Protein AF-A0A2J8B5G6-F1 (afdb_monomer_lite)

Radius of gyration: 20.54 Å; chains: 1; bounding box: 44×26×64 Å

Secondary structure (DSSP, 8-state):
-TTHHHHHHHHHH-GGGHHHHHHHHHHHHHHHHHHHHT-HHHHHHHHHHHHHHHHHHHHS-HHHHHHHHHHHHHHHHHHHHHHHHHHHHHHHHHHHHHHHHHHHHT-

pLDDT: mean 84.05, std 5.79, range [59.91, 91.62]

Organism: NCBI:txid884684

Sequence (107 aa):
MIYLLIVMWAFSAVPEKMIMVYAMVFGAHLFPYSWLYQSKGYTVAAISIPMISLILGCALNGTTVAVAACIIEIVFACVLHMELKKMGDNYNKSRFVELSKDKVSMK

Foldseek 3Di:
DVCVVVLVVCCVVPVFLSLLSVQLVVLCVLCVVCVVVVDPLSVCSSVVRNVVSVVDSVVHTSVVSVVVSVVSVVVSVVVVVVVVVVVVVVVVVVVVVVVVVVVVVVD

Structure (mmCIF, N/CA/C/O backbone):
data_AF-A0A2J8B5G6-F1
#
_entry.id   AF-A0A2J8B5G6-F1
#
loop_
_atom_site.group_PDB
_atom_site.id
_atom_site.type_symbol
_atom_site.label_atom_id
_atom_site.label_alt_id
_atom_site.label_comp_id
_atom_site.label_asym_id
_atom_site.label_entity_id
_atom_site.label_seq_id
_atom_site.pdbx_PDB_ins_code
_atom_site.Cartn_x
_atom_site.Cartn_y
_atom_site.Cartn_z
_atom_site.occupancy
_atom_site.B_iso_or_equiv
_atom_site.auth_seq_id
_atom_site.auth_comp_id
_atom_site.auth_asym_id
_atom_site.auth_atom_id
_atom_site.pdbx_PDB_model_num
ATOM 1 N N . MET A 1 1 ? -0.951 13.265 -5.810 1.00 59.91 1 MET A N 1
ATOM 2 C CA . MET A 1 1 ? -1.380 13.318 -7.231 1.00 59.91 1 MET A CA 1
ATOM 3 C C . MET A 1 1 ? -0.274 13.738 -8.205 1.00 59.91 1 MET A C 1
ATOM 5 O O . MET A 1 1 ? -0.234 13.181 -9.290 1.00 59.91 1 MET A O 1
ATOM 9 N N . ILE A 1 2 ? 0.674 14.615 -7.838 1.00 70.12 2 ILE A N 1
ATOM 10 C CA . ILE A 1 2 ? 1.830 14.968 -8.699 1.00 70.12 2 ILE A CA 1
ATOM 11 C C . ILE A 1 2 ? 2.741 13.771 -9.049 1.00 70.1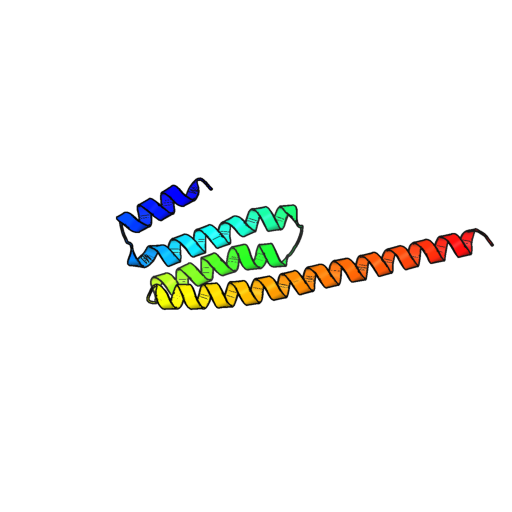2 2 ILE A C 1
ATOM 13 O O . ILE A 1 2 ? 3.353 13.735 -10.109 1.00 70.12 2 ILE A O 1
ATOM 17 N N . TYR A 1 3 ? 2.777 12.737 -8.208 1.00 72.94 3 TYR A N 1
ATOM 18 C CA . TYR A 1 3 ? 3.640 11.566 -8.398 1.00 72.94 3 TYR A CA 1
ATOM 19 C C . TYR A 1 3 ? 3.186 10.614 -9.518 1.00 72.94 3 TYR A C 1
ATOM 21 O O . TYR A 1 3 ? 3.974 9.777 -9.947 1.00 72.94 3 TYR A O 1
ATOM 29 N N . LEU A 1 4 ? 1.957 10.746 -10.038 1.00 72.56 4 LEU A N 1
ATOM 30 C CA . LEU A 1 4 ? 1.508 9.956 -11.195 1.00 72.56 4 LEU A CA 1
ATOM 31 C C . LEU A 1 4 ? 2.344 10.248 -12.448 1.00 72.56 4 LEU A C 1
ATOM 33 O O . LEU A 1 4 ? 2.547 9.356 -13.263 1.00 72.56 4 LEU A O 1
ATOM 37 N N . LEU A 1 5 ? 2.892 11.462 -12.566 1.00 79.38 5 LEU A N 1
ATOM 38 C CA . LEU A 1 5 ? 3.824 11.834 -13.634 1.00 79.38 5 LEU A CA 1
ATOM 39 C C . LEU A 1 5 ? 5.115 11.002 -13.570 1.00 79.38 5 LEU A C 1
ATOM 41 O O . LEU A 1 5 ? 5.620 10.562 -14.598 1.00 79.38 5 LEU A O 1
ATOM 45 N N . ILE A 1 6 ? 5.608 10.726 -12.357 1.00 76.50 6 ILE A N 1
ATOM 46 C CA . ILE A 1 6 ? 6.795 9.890 -12.123 1.00 76.50 6 ILE A CA 1
ATOM 47 C C . ILE A 1 6 ? 6.497 8.432 -12.488 1.00 76.50 6 ILE A C 1
ATOM 49 O O . ILE A 1 6 ? 7.334 7.765 -13.089 1.00 76.50 6 ILE A O 1
ATOM 53 N N . VAL A 1 7 ? 5.289 7.947 -12.186 1.00 78.62 7 VAL A N 1
ATOM 54 C CA . VAL A 1 7 ? 4.850 6.599 -12.581 1.00 78.62 7 VAL A CA 1
ATOM 55 C C . VAL A 1 7 ? 4.729 6.486 -14.104 1.00 78.62 7 VAL A C 1
ATOM 57 O O . VAL A 1 7 ? 5.183 5.500 -14.678 1.00 78.62 7 VAL A O 1
ATOM 60 N N . MET A 1 8 ? 4.177 7.502 -14.773 1.00 82.06 8 MET A N 1
ATOM 61 C CA . MET A 1 8 ? 4.055 7.529 -16.236 1.00 82.06 8 MET A CA 1
ATOM 62 C C . MET A 1 8 ? 5.424 7.564 -16.925 1.00 82.06 8 MET A C 1
ATOM 64 O O . MET A 1 8 ? 5.635 6.913 -17.946 1.00 82.06 8 MET A O 1
ATOM 68 N N . TRP A 1 9 ? 6.382 8.289 -16.343 1.00 84.38 9 TRP A N 1
ATOM 69 C CA . TRP A 1 9 ? 7.769 8.267 -16.798 1.00 84.38 9 TRP A CA 1
ATOM 70 C C . TRP A 1 9 ? 8.412 6.889 -16.592 1.00 84.38 9 TRP A C 1
ATOM 72 O O . TRP A 1 9 ? 9.016 6.356 -17.521 1.00 84.38 9 TRP A O 1
ATOM 82 N N . ALA A 1 10 ? 8.223 6.272 -15.420 1.00 79.44 10 ALA A N 1
ATOM 83 C CA . ALA A 1 10 ? 8.712 4.921 -15.146 1.00 79.44 10 ALA A CA 1
ATOM 84 C C . ALA A 1 10 ? 8.106 3.881 -16.104 1.00 79.44 10 ALA A C 1
ATOM 86 O O . ALA A 1 10 ? 8.801 2.954 -16.502 1.00 79.44 10 ALA A O 1
ATOM 87 N N . PHE A 1 11 ? 6.852 4.057 -16.532 1.00 78.50 11 PHE A N 1
ATOM 88 C CA . PHE A 1 11 ? 6.224 3.225 -17.561 1.00 78.50 11 PHE A CA 1
ATOM 89 C C . PHE A 1 11 ? 6.917 3.346 -18.926 1.00 78.50 11 PHE A C 1
ATOM 91 O O . PHE A 1 11 ? 7.100 2.341 -19.606 1.00 78.50 11 PHE A O 1
ATOM 98 N N . SER A 1 12 ? 7.331 4.557 -19.308 1.00 81.19 12 SER A N 1
ATOM 99 C CA . SER A 1 12 ? 8.053 4.803 -20.562 1.00 81.19 12 SER A CA 1
ATOM 100 C C . SER A 1 12 ? 9.489 4.261 -20.530 1.00 81.19 12 SER A C 1
ATOM 102 O O . SER A 1 12 ? 9.974 3.727 -21.523 1.00 81.19 12 SER A O 1
ATOM 104 N N . ALA A 1 13 ? 10.169 4.364 -19.382 1.00 84.75 13 ALA A N 1
ATOM 105 C CA . ALA A 1 13 ? 11.552 3.912 -19.232 1.00 84.75 13 ALA A CA 1
ATOM 106 C C . ALA A 1 13 ? 11.674 2.398 -18.972 1.00 84.75 13 ALA A C 1
ATOM 108 O O . ALA A 1 13 ? 12.506 1.736 -19.588 1.00 84.75 13 ALA A O 1
ATOM 109 N N . VAL A 1 14 ? 10.878 1.853 -18.043 1.00 83.44 14 VAL A N 1
ATOM 110 C CA . VAL A 1 14 ? 10.925 0.444 -17.610 1.00 83.44 14 VAL A CA 1
ATOM 111 C C . VAL A 1 14 ? 9.507 -0.054 -17.265 1.00 83.44 14 VAL A C 1
ATOM 113 O O . VAL A 1 14 ? 9.129 -0.122 -16.087 1.00 83.44 14 VAL A O 1
ATOM 116 N N . PRO A 1 15 ? 8.699 -0.448 -18.268 1.00 77.69 15 PRO A N 1
ATOM 117 C CA . PRO A 1 15 ? 7.303 -0.847 -18.056 1.00 77.69 15 PRO A CA 1
ATOM 118 C C . PRO A 1 15 ? 7.159 -2.059 -17.121 1.00 77.69 15 PRO A C 1
ATOM 120 O O . PRO A 1 15 ? 6.192 -2.156 -16.368 1.00 77.69 15 PRO A O 1
ATOM 123 N N . GLU A 1 16 ? 8.154 -2.944 -17.091 1.00 77.81 16 GLU A N 1
ATOM 124 C CA . GLU A 1 16 ? 8.172 -4.158 -16.263 1.00 77.81 16 GLU A CA 1
ATOM 125 C C . GLU A 1 16 ? 8.197 -3.876 -14.753 1.00 77.81 16 GLU A C 1
ATOM 127 O O . GLU A 1 16 ? 7.721 -4.687 -13.956 1.00 77.81 16 GLU A O 1
ATOM 132 N N . LYS A 1 17 ? 8.740 -2.722 -14.344 1.00 79.62 17 LYS A N 1
ATOM 133 C CA . LYS A 1 17 ? 8.859 -2.316 -12.933 1.00 79.62 17 LYS A CA 1
ATOM 134 C C . LYS A 1 17 ? 7.835 -1.253 -12.534 1.00 79.62 17 LYS A C 1
ATOM 136 O O . LYS A 1 17 ? 7.817 -0.821 -11.382 1.00 79.62 17 LYS A O 1
ATOM 141 N N . MET A 1 18 ? 6.937 -0.874 -13.444 1.00 85.81 18 MET A N 1
ATOM 142 C CA . MET A 1 18 ? 5.906 0.136 -13.194 1.00 85.81 18 MET A CA 1
ATOM 143 C C . MET A 1 18 ? 5.008 -0.233 -12.005 1.00 85.81 18 MET A C 1
ATOM 145 O O . MET A 1 18 ? 4.788 0.601 -11.131 1.00 85.81 18 MET A O 1
ATOM 149 N N . ILE A 1 19 ? 4.564 -1.492 -11.919 1.00 85.75 19 ILE A N 1
ATOM 150 C CA . ILE A 1 19 ? 3.675 -1.976 -10.846 1.00 85.75 19 ILE A CA 1
ATOM 151 C C . ILE A 1 19 ? 4.337 -1.829 -9.468 1.00 85.75 19 ILE A C 1
ATOM 153 O O . ILE A 1 19 ? 3.691 -1.413 -8.509 1.00 85.75 19 ILE A O 1
ATOM 157 N N . MET A 1 20 ? 5.642 -2.101 -9.379 1.00 88.19 20 MET A N 1
ATOM 158 C CA . MET A 1 20 ? 6.422 -1.917 -8.153 1.00 88.19 20 MET A CA 1
ATOM 159 C C . MET A 1 20 ? 6.450 -0.443 -7.736 1.00 88.19 20 MET A C 1
ATOM 161 O O . MET A 1 20 ? 6.099 -0.120 -6.599 1.00 88.19 20 MET A O 1
ATOM 165 N N . VAL A 1 21 ? 6.829 0.452 -8.657 1.00 87.19 21 VAL A N 1
ATOM 166 C CA . VAL A 1 21 ? 6.902 1.898 -8.389 1.00 87.19 21 VAL A CA 1
ATOM 167 C C . VAL A 1 21 ? 5.528 2.433 -7.989 1.00 87.19 21 VAL A C 1
ATOM 169 O O . VAL A 1 21 ? 5.420 3.181 -7.019 1.00 87.19 21 VAL A O 1
ATOM 172 N N . TYR A 1 22 ? 4.468 2.001 -8.672 1.00 87.56 22 TYR A N 1
ATOM 173 C CA . TYR A 1 22 ? 3.100 2.389 -8.348 1.00 87.56 22 TYR A CA 1
ATOM 174 C C . TYR A 1 22 ? 2.692 1.948 -6.938 1.00 87.56 22 TYR A C 1
ATOM 176 O O . TYR A 1 22 ? 2.212 2.774 -6.161 1.00 87.56 22 TYR A O 1
ATOM 184 N N . ALA A 1 23 ? 2.955 0.693 -6.562 1.00 87.75 23 ALA A N 1
ATOM 185 C CA . ALA A 1 23 ? 2.654 0.186 -5.224 1.00 87.75 23 ALA A CA 1
ATOM 186 C C . ALA A 1 23 ? 3.461 0.900 -4.121 1.00 87.75 23 ALA A C 1
ATOM 188 O O . ALA A 1 23 ? 2.932 1.167 -3.041 1.00 87.75 23 ALA A O 1
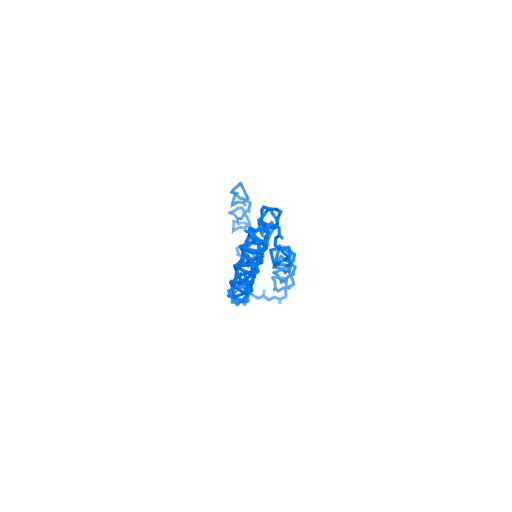ATOM 189 N N . MET A 1 24 ? 4.715 1.283 -4.387 1.00 89.06 24 MET A N 1
ATOM 190 C CA . MET A 1 24 ? 5.513 2.079 -3.442 1.00 89.06 24 MET A CA 1
ATOM 191 C C . MET A 1 24 ? 4.941 3.484 -3.255 1.00 89.06 24 MET A C 1
ATOM 193 O O . MET A 1 24 ? 4.804 3.952 -2.122 1.00 89.06 24 MET A O 1
ATOM 197 N N . VAL A 1 25 ? 4.573 4.148 -4.355 1.00 89.44 25 VAL A N 1
ATOM 198 C CA . VAL A 1 25 ? 3.938 5.468 -4.312 1.00 89.44 25 VAL A CA 1
ATOM 199 C C . VAL A 1 25 ? 2.612 5.377 -3.558 1.00 89.44 25 VAL A C 1
ATOM 201 O O . VAL A 1 25 ? 2.381 6.190 -2.666 1.00 89.44 25 VAL A O 1
ATOM 204 N N . PHE A 1 26 ? 1.778 4.376 -3.845 1.00 87.75 26 PHE A N 1
ATOM 205 C CA . PHE A 1 26 ? 0.516 4.150 -3.141 1.00 87.75 26 PHE A CA 1
ATOM 206 C C . PHE A 1 26 ? 0.717 3.974 -1.630 1.00 87.75 26 PHE A C 1
ATOM 208 O O . PHE A 1 26 ? 0.110 4.703 -0.844 1.00 87.75 26 PHE A O 1
ATOM 215 N N . GLY A 1 27 ? 1.634 3.094 -1.216 1.00 87.94 27 GLY A N 1
ATOM 216 C CA . GLY A 1 27 ? 1.951 2.891 0.198 1.00 87.94 27 GLY A CA 1
ATOM 217 C C . GLY A 1 27 ? 2.424 4.173 0.892 1.00 87.94 27 GLY A C 1
ATOM 218 O O . GLY A 1 27 ? 1.930 4.513 1.964 1.00 87.94 27 GLY A O 1
ATOM 219 N N . ALA A 1 28 ? 3.291 4.960 0.250 1.00 88.06 28 ALA A N 1
ATOM 220 C CA . ALA A 1 28 ? 3.763 6.228 0.809 1.00 88.06 28 ALA A CA 1
ATOM 221 C C . ALA A 1 28 ? 2.634 7.261 1.020 1.00 88.06 28 ALA A C 1
ATOM 223 O O . ALA A 1 28 ? 2.689 8.052 1.962 1.00 88.06 28 ALA A O 1
ATOM 224 N N . HIS A 1 29 ? 1.579 7.241 0.196 1.00 86.12 29 HIS A N 1
ATOM 225 C CA . HIS A 1 29 ? 0.420 8.128 0.371 1.00 86.12 29 HIS A CA 1
ATOM 226 C C . HIS A 1 29 ? -0.439 7.763 1.587 1.00 86.12 29 HIS A C 1
ATOM 228 O O . HIS A 1 29 ? -1.158 8.623 2.094 1.00 86.12 29 HIS A O 1
ATOM 234 N N . LEU A 1 30 ? -0.348 6.531 2.093 1.00 85.19 30 LEU A N 1
ATOM 235 C CA . LEU A 1 30 ? -1.039 6.122 3.320 1.00 85.19 30 LEU A CA 1
ATOM 236 C C . LEU A 1 30 ? -0.445 6.780 4.575 1.00 85.19 30 LEU A C 1
ATOM 238 O O . LEU A 1 30 ? -1.111 6.844 5.608 1.00 85.19 30 LEU A O 1
ATOM 242 N N . PHE A 1 31 ? 0.771 7.329 4.489 1.00 85.50 31 PHE A N 1
ATOM 243 C CA . PHE A 1 31 ? 1.437 7.976 5.618 1.00 85.50 31 PHE A CA 1
ATOM 244 C C . PHE A 1 31 ? 0.753 9.289 6.064 1.00 85.50 31 PHE A C 1
ATOM 246 O O . PHE A 1 31 ? 0.439 9.409 7.247 1.00 85.50 31 PHE A O 1
ATOM 253 N N . PRO A 1 32 ? 0.415 10.245 5.171 1.00 82.88 32 PRO A N 1
ATOM 254 C CA . PRO A 1 32 ? -0.429 11.392 5.521 1.00 82.88 32 PRO A CA 1
ATOM 255 C C . PRO A 1 32 ? -1.759 11.018 6.190 1.00 82.88 32 PRO A C 1
ATOM 257 O O . PRO A 1 32 ? -2.206 11.701 7.112 1.00 82.88 32 PRO A O 1
ATOM 260 N N . TYR A 1 33 ? -2.382 9.915 5.758 1.00 80.06 33 TYR A N 1
ATOM 261 C CA . TYR A 1 33 ? -3.643 9.446 6.336 1.00 80.06 33 TYR A CA 1
ATOM 262 C C . TYR A 1 33 ? -3.479 8.904 7.755 1.00 80.06 33 TYR A C 1
ATOM 264 O O . TYR A 1 33 ? -4.385 9.076 8.567 1.00 80.06 33 TYR A O 1
ATOM 272 N N . SER A 1 34 ? -2.320 8.333 8.094 1.00 80.69 34 SER A N 1
ATOM 273 C CA . SER A 1 34 ? -2.013 7.965 9.481 1.00 80.69 34 SER A CA 1
ATOM 274 C C . SER A 1 34 ? -2.101 9.167 10.419 1.00 80.69 34 SER A C 1
ATOM 276 O O . SER A 1 34 ? -2.720 9.084 11.481 1.00 80.69 34 SER A O 1
ATOM 278 N N . TRP A 1 35 ? -1.545 10.306 10.005 1.00 79.31 35 TRP A N 1
ATOM 279 C CA . TRP A 1 35 ? -1.574 11.512 10.825 1.00 79.31 35 TRP A CA 1
ATOM 280 C C . TRP A 1 35 ? -2.990 12.081 10.969 1.00 79.31 35 TRP A C 1
ATOM 282 O O . TRP A 1 35 ? -3.388 12.443 12.077 1.00 79.31 35 TRP A O 1
ATOM 292 N N . LEU A 1 36 ? -3.765 12.090 9.878 1.00 82.00 36 LEU A N 1
ATOM 293 C CA . LEU A 1 36 ? -5.139 12.598 9.863 1.00 82.00 36 LEU A CA 1
ATOM 294 C C . LEU A 1 36 ? -6.095 11.753 10.721 1.00 82.00 36 LEU A C 1
ATOM 296 O O . LEU A 1 36 ? -6.905 12.306 11.459 1.00 82.00 36 LEU A O 1
ATOM 300 N N . TYR A 1 37 ? -6.002 10.424 10.631 1.00 74.62 37 TYR A N 1
ATOM 301 C CA . TYR A 1 37 ? -6.901 9.506 11.338 1.00 74.62 37 TYR A CA 1
ATOM 302 C C . TYR A 1 37 ? -6.369 9.035 12.699 1.00 74.62 37 TYR A C 1
ATOM 304 O O . TYR A 1 37 ? -7.070 8.303 13.393 1.00 74.62 37 TYR A O 1
ATOM 312 N N . GLN A 1 38 ? -5.144 9.421 13.086 1.00 74.00 38 GLN A N 1
ATOM 313 C CA . GLN A 1 38 ? -4.462 8.970 14.314 1.00 74.00 38 GLN A CA 1
ATOM 314 C C . GLN A 1 38 ? -4.490 7.437 14.504 1.00 74.00 38 GLN A C 1
ATOM 316 O O . GLN A 1 38 ? -4.429 6.926 15.623 1.00 74.00 38 GLN A O 1
ATOM 321 N N . SER A 1 39 ? -4.583 6.689 13.403 1.00 76.81 39 SER A N 1
ATOM 322 C CA . SER A 1 39 ? -4.692 5.233 13.406 1.00 76.81 39 SER A CA 1
ATOM 323 C C . SER A 1 39 ? -3.318 4.613 13.198 1.00 76.81 39 SER A C 1
ATOM 325 O O . SER A 1 39 ? -2.566 4.971 12.285 1.00 76.81 39 SER A O 1
ATOM 327 N N . LYS A 1 40 ? -2.993 3.628 14.040 1.00 78.44 40 LYS A N 1
ATOM 328 C CA . LYS A 1 40 ? -1.732 2.886 13.910 1.00 78.44 40 LYS A CA 1
ATOM 329 C C . LYS A 1 40 ? -1.740 1.952 12.701 1.00 78.44 40 LYS A C 1
ATOM 331 O O . LYS A 1 40 ? -0.668 1.675 12.161 1.00 78.44 40 LYS A O 1
ATOM 336 N N . GLY A 1 41 ? -2.919 1.507 12.258 1.00 81.69 41 GLY A N 1
ATOM 337 C CA . GLY A 1 41 ? -3.073 0.663 11.074 1.00 81.69 41 GLY A CA 1
ATOM 338 C C . GLY A 1 41 ? -2.513 1.328 9.816 1.00 81.69 41 GLY A C 1
ATOM 339 O O . GLY A 1 41 ? -1.731 0.712 9.090 1.00 81.69 41 GLY A O 1
ATOM 340 N N . TYR A 1 42 ? -2.814 2.614 9.612 1.00 82.25 42 TYR A N 1
ATOM 341 C CA . TYR A 1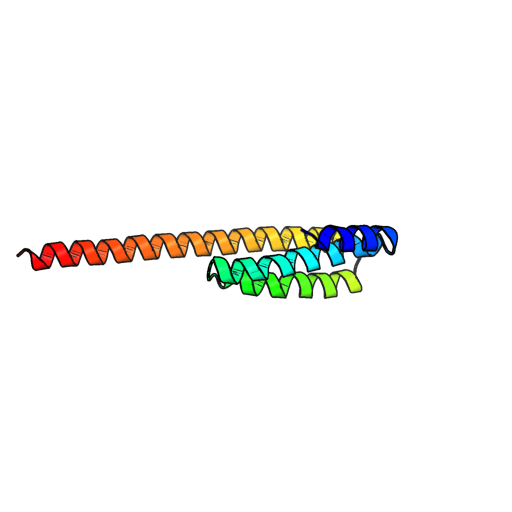 42 ? -2.292 3.377 8.473 1.00 82.25 42 TYR A CA 1
ATOM 342 C C . TYR A 1 42 ? -0.763 3.525 8.503 1.00 82.25 42 TYR A C 1
ATOM 344 O O . TYR A 1 42 ? -0.133 3.401 7.457 1.00 82.25 42 TYR A O 1
ATOM 352 N N . THR A 1 43 ? -0.137 3.727 9.671 1.00 84.50 43 THR A N 1
ATOM 353 C CA . THR A 1 43 ? 1.334 3.854 9.766 1.00 84.50 43 THR A CA 1
ATOM 354 C C . THR A 1 43 ? 2.037 2.565 9.363 1.00 84.50 43 THR A C 1
ATOM 356 O O . THR A 1 43 ? 3.018 2.588 8.620 1.00 84.50 43 THR A O 1
ATOM 359 N N . VAL A 1 44 ? 1.536 1.430 9.859 1.00 86.69 44 VAL A N 1
ATOM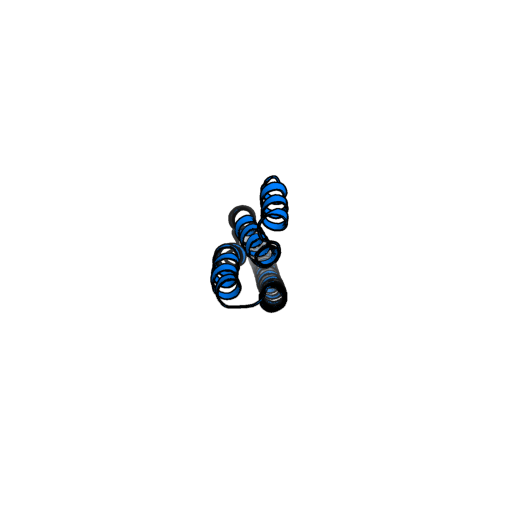 360 C CA . VAL A 1 44 ? 2.128 0.118 9.582 1.00 86.69 44 VAL A CA 1
ATOM 361 C C . VAL A 1 44 ? 1.963 -0.229 8.104 1.00 86.69 44 VAL A C 1
ATOM 363 O O . VAL A 1 44 ? 2.929 -0.653 7.469 1.00 86.69 44 VAL A O 1
ATOM 366 N N . ALA A 1 45 ? 0.784 0.012 7.527 1.00 86.56 45 ALA A N 1
ATOM 367 C CA . ALA A 1 45 ? 0.538 -0.201 6.101 1.00 86.56 45 ALA A CA 1
ATOM 368 C C . ALA A 1 45 ? 1.419 0.697 5.217 1.00 86.56 45 ALA A C 1
ATOM 370 O O . ALA A 1 45 ? 2.009 0.221 4.249 1.00 86.56 45 ALA A O 1
ATOM 371 N N . ALA A 1 46 ? 1.582 1.968 5.593 1.00 88.00 46 ALA A N 1
ATOM 372 C CA . ALA A 1 46 ? 2.363 2.931 4.825 1.00 88.00 46 ALA A CA 1
ATOM 373 C C . ALA A 1 46 ? 3.851 2.572 4.706 1.00 88.00 46 ALA A C 1
ATOM 375 O O . ALA A 1 46 ? 4.478 2.910 3.708 1.00 88.00 46 ALA A O 1
ATOM 376 N N . ILE A 1 47 ? 4.418 1.883 5.701 1.00 88.12 47 ILE A N 1
ATOM 377 C CA . ILE A 1 47 ? 5.819 1.433 5.678 1.00 88.12 47 ILE A CA 1
ATOM 378 C C . ILE A 1 47 ? 5.936 0.025 5.081 1.00 88.12 47 ILE A C 1
ATOM 380 O O . ILE A 1 47 ? 6.856 -0.248 4.310 1.00 88.12 47 ILE A O 1
ATOM 384 N N . SER A 1 48 ? 5.007 -0.874 5.413 1.00 88.25 48 SER A N 1
ATOM 385 C CA . SER A 1 48 ? 5.062 -2.268 4.957 1.00 88.25 48 SER A CA 1
ATOM 386 C C . SER A 1 48 ? 4.805 -2.412 3.458 1.00 88.25 48 SER A C 1
ATOM 388 O O . SER A 1 48 ? 5.544 -3.146 2.805 1.00 88.25 48 SER A O 1
ATOM 390 N N . ILE A 1 49 ? 3.835 -1.689 2.885 1.00 88.94 49 ILE A N 1
ATOM 391 C CA . ILE A 1 49 ? 3.487 -1.801 1.458 1.00 88.94 49 ILE A CA 1
ATOM 392 C C . ILE A 1 49 ? 4.672 -1.425 0.549 1.00 88.94 49 ILE A C 1
ATOM 394 O O . ILE A 1 49 ? 5.021 -2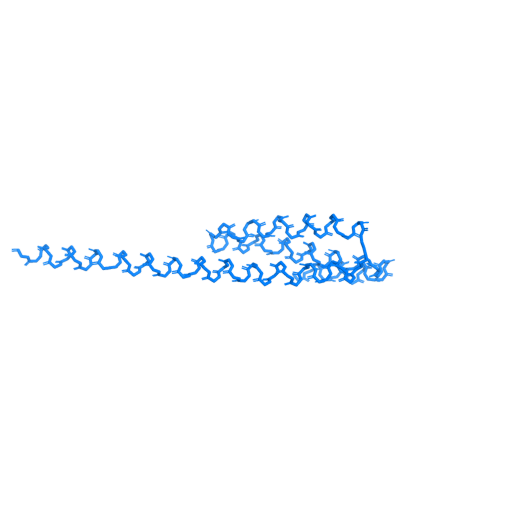.234 -0.314 1.00 88.94 49 ILE A O 1
ATOM 398 N N . PRO A 1 50 ? 5.362 -0.278 0.733 1.00 89.75 50 PRO A N 1
ATOM 399 C CA . PRO A 1 50 ? 6.530 0.052 -0.079 1.00 89.75 50 PRO A CA 1
ATOM 400 C C . PRO A 1 50 ? 7.695 -0.913 0.134 1.00 89.75 50 PRO A C 1
ATOM 402 O O . PRO A 1 50 ? 8.381 -1.245 -0.829 1.00 89.75 50 PRO A O 1
ATOM 405 N N . MET A 1 51 ? 7.914 -1.385 1.367 1.00 90.12 51 MET A N 1
ATOM 406 C CA . MET A 1 51 ? 9.017 -2.301 1.667 1.00 90.12 51 MET A CA 1
ATOM 407 C C . MET A 1 51 ? 8.800 -3.673 1.009 1.00 90.12 51 MET A C 1
ATOM 409 O O . MET A 1 51 ? 9.701 -4.197 0.357 1.00 90.12 51 MET A O 1
ATOM 413 N N . ILE A 1 52 ? 7.586 -4.223 1.111 1.00 89.31 52 ILE A N 1
ATOM 414 C CA . ILE A 1 52 ? 7.202 -5.486 0.468 1.00 89.31 52 ILE A CA 1
ATOM 415 C C . ILE A 1 52 ? 7.217 -5.336 -1.057 1.00 89.31 52 ILE A C 1
ATOM 417 O O . ILE A 1 52 ? 7.748 -6.207 -1.746 1.00 89.31 52 ILE A O 1
ATOM 421 N N . SER A 1 53 ? 6.700 -4.221 -1.586 1.00 87.00 53 SER A N 1
ATOM 422 C CA . SER A 1 53 ? 6.735 -3.930 -3.024 1.00 87.00 53 SER A CA 1
ATOM 423 C C . SER A 1 53 ? 8.166 -3.879 -3.559 1.00 87.00 53 SER A C 1
ATOM 425 O O . SER A 1 53 ? 8.442 -4.461 -4.602 1.00 87.00 53 SER A O 1
ATOM 427 N N . LEU A 1 54 ? 9.100 -3.260 -2.830 1.00 88.25 54 LEU A N 1
ATOM 428 C CA . LEU A 1 54 ? 10.504 -3.191 -3.238 1.00 88.25 54 LEU A CA 1
ATOM 429 C C . LEU A 1 54 ? 11.165 -4.576 -3.267 1.00 88.25 54 LEU A C 1
ATOM 431 O O . LEU A 1 54 ? 11.850 -4.912 -4.231 1.00 88.25 54 LEU A O 1
ATOM 435 N N . ILE A 1 55 ? 10.936 -5.399 -2.239 1.00 88.50 55 ILE A N 1
ATOM 436 C CA . ILE A 1 55 ? 11.501 -6.755 -2.164 1.00 88.50 55 ILE A CA 1
ATOM 437 C C . ILE A 1 55 ? 10.934 -7.633 -3.288 1.00 88.50 55 ILE A C 1
ATOM 439 O O . ILE A 1 55 ? 11.693 -8.254 -4.035 1.00 88.50 55 ILE A O 1
ATOM 443 N N . LEU A 1 56 ? 9.607 -7.654 -3.450 1.00 86.31 56 LEU A N 1
ATOM 444 C CA . LEU A 1 56 ? 8.942 -8.468 -4.470 1.00 86.31 56 LEU A CA 1
ATOM 445 C C . LEU A 1 56 ? 9.213 -7.947 -5.886 1.00 86.31 56 LEU A C 1
ATOM 447 O O . LEU A 1 56 ? 9.405 -8.743 -6.797 1.00 86.31 56 LEU A O 1
ATOM 451 N N . GLY A 1 57 ? 9.264 -6.632 -6.082 1.00 83.56 57 GLY A N 1
ATOM 452 C CA . GLY A 1 57 ? 9.513 -6.010 -7.381 1.00 83.56 57 GLY A CA 1
ATOM 453 C C . GLY A 1 57 ? 10.949 -6.167 -7.875 1.00 83.56 57 GLY A C 1
ATOM 454 O O . GLY A 1 57 ? 11.171 -6.232 -9.088 1.00 83.56 57 GLY A O 1
ATOM 455 N N . CYS A 1 58 ? 11.921 -6.302 -6.970 1.00 83.25 58 CYS A N 1
ATOM 456 C CA . CYS A 1 58 ? 13.292 -6.669 -7.324 1.00 83.25 58 CYS A CA 1
ATOM 457 C C . CYS A 1 58 ? 13.435 -8.168 -7.630 1.00 83.25 58 CYS A C 1
ATOM 459 O O . CYS A 1 58 ? 14.162 -8.520 -8.556 1.00 83.25 58 CYS A O 1
ATOM 461 N N . ALA A 1 59 ? 12.741 -9.039 -6.889 1.00 80.75 59 ALA A N 1
ATOM 462 C CA . ALA A 1 59 ? 12.925 -10.490 -6.979 1.00 80.75 59 ALA A CA 1
ATOM 463 C C . ALA A 1 59 ? 12.006 -11.204 -7.993 1.00 80.75 59 ALA A C 1
ATOM 465 O O . ALA A 1 59 ? 12.337 -12.304 -8.430 1.00 80.75 59 ALA A O 1
ATOM 466 N N . LEU A 1 60 ? 10.849 -10.630 -8.345 1.00 80.19 60 LEU A N 1
ATOM 467 C CA . LEU A 1 60 ? 9.776 -11.316 -9.080 1.00 80.19 60 LEU A CA 1
ATOM 468 C C . LEU A 1 60 ? 9.208 -10.478 -10.241 1.00 80.19 60 LEU A C 1
ATOM 470 O O . LEU A 1 60 ? 9.524 -9.301 -10.427 1.00 80.19 60 LEU A O 1
ATOM 474 N N . ASN A 1 61 ? 8.335 -11.115 -11.028 1.00 83.81 61 ASN A N 1
ATOM 475 C CA . ASN A 1 61 ? 7.590 -10.492 -12.122 1.00 83.81 61 ASN A CA 1
ATOM 476 C C . ASN A 1 61 ? 6.475 -9.566 -11.608 1.00 83.81 61 ASN A C 1
ATOM 478 O O . ASN A 1 61 ? 5.876 -9.813 -10.557 1.00 83.81 61 ASN A O 1
ATOM 482 N N . GLY A 1 62 ? 6.130 -8.541 -12.398 1.00 79.69 62 GLY A N 1
ATOM 483 C CA . GLY A 1 62 ? 5.121 -7.534 -12.040 1.00 79.69 62 GLY A CA 1
ATOM 484 C C . GLY A 1 62 ? 3.741 -8.109 -11.690 1.00 79.69 62 GLY A C 1
ATOM 485 O O . GLY A 1 62 ? 3.078 -7.600 -10.790 1.00 79.69 62 GLY A O 1
ATOM 486 N N . THR A 1 63 ? 3.333 -9.218 -12.315 1.00 84.44 63 THR A N 1
ATOM 487 C CA . THR A 1 63 ? 2.067 -9.908 -12.007 1.00 84.44 63 THR A CA 1
ATOM 488 C C . THR A 1 63 ? 2.020 -10.419 -10.567 1.00 84.44 63 THR A C 1
ATOM 490 O O . THR A 1 63 ? 1.002 -10.276 -9.893 1.00 84.44 63 THR A O 1
ATOM 493 N N . THR A 1 64 ? 3.124 -10.970 -10.058 1.00 84.50 64 THR A N 1
ATOM 494 C CA . THR A 1 64 ? 3.190 -11.465 -8.676 1.00 84.50 64 THR A CA 1
ATOM 495 C C . THR A 1 64 ? 3.123 -10.316 -7.674 1.00 84.50 64 THR A C 1
ATOM 497 O O . THR A 1 64 ? 2.465 -10.441 -6.643 1.00 84.50 64 THR A O 1
ATOM 500 N N . VAL A 1 65 ? 3.741 -9.175 -8.000 1.00 85.44 65 VAL A N 1
ATOM 501 C CA . VAL A 1 65 ? 3.651 -7.950 -7.189 1.00 85.44 65 VAL A CA 1
ATOM 502 C C . VAL A 1 65 ? 2.211 -7.439 -7.140 1.00 85.44 65 VAL A C 1
ATOM 504 O O . VAL A 1 65 ? 1.736 -7.092 -6.063 1.00 85.44 65 VAL A O 1
ATOM 507 N N . ALA A 1 66 ? 1.495 -7.447 -8.270 1.00 85.94 66 ALA A N 1
ATOM 508 C CA . ALA A 1 66 ? 0.095 -7.027 -8.327 1.00 85.94 66 ALA A CA 1
ATOM 509 C C . ALA A 1 66 ? -0.811 -7.909 -7.454 1.00 85.94 66 ALA A C 1
ATOM 511 O O . ALA A 1 66 ? -1.579 -7.390 -6.648 1.00 85.94 66 ALA A O 1
ATOM 512 N N . VAL A 1 67 ? -0.682 -9.237 -7.555 1.00 89.56 67 VAL A N 1
ATOM 513 C CA . VAL A 1 67 ? -1.464 -10.171 -6.725 1.00 89.56 67 VAL A CA 1
ATOM 514 C C . VAL A 1 67 ? -1.155 -9.972 -5.239 1.00 89.56 67 VAL A C 1
ATOM 516 O O . VAL A 1 67 ? -2.076 -9.910 -4.424 1.00 89.56 67 VAL A O 1
ATOM 519 N N . ALA A 1 68 ? 0.123 -9.821 -4.879 1.00 87.69 68 ALA A N 1
ATOM 520 C CA . ALA A 1 68 ? 0.522 -9.551 -3.501 1.00 87.69 68 ALA A CA 1
ATOM 521 C C . ALA A 1 68 ? -0.048 -8.218 -2.986 1.00 87.69 68 ALA A C 1
ATOM 523 O O . ALA A 1 68 ? -0.567 -8.172 -1.872 1.00 87.69 68 ALA A O 1
ATOM 524 N N . ALA A 1 69 ? -0.009 -7.158 -3.800 1.00 86.88 69 ALA A N 1
ATOM 525 C CA . ALA A 1 69 ? -0.588 -5.862 -3.460 1.00 86.88 69 ALA A CA 1
ATOM 526 C C . ALA A 1 69 ? -2.101 -5.965 -3.212 1.00 86.88 69 ALA A C 1
ATOM 528 O O . ALA A 1 69 ? -2.567 -5.501 -2.173 1.00 86.88 69 ALA A O 1
ATOM 529 N N . CYS A 1 70 ? -2.851 -6.661 -4.076 1.00 89.00 70 CYS A N 1
ATOM 530 C CA . CYS A 1 70 ? -4.288 -6.876 -3.877 1.00 89.00 70 CYS A CA 1
ATOM 531 C C . CYS A 1 70 ? -4.596 -7.612 -2.564 1.00 89.00 70 CYS A C 1
ATOM 533 O O . CYS A 1 70 ? -5.512 -7.228 -1.839 1.00 89.00 70 CYS A O 1
ATOM 535 N N . ILE A 1 71 ? -3.830 -8.655 -2.226 1.00 91.38 71 ILE A N 1
ATOM 536 C CA . ILE A 1 71 ? -4.019 -9.387 -0.963 1.00 91.38 71 ILE A CA 1
ATOM 537 C C . ILE A 1 71 ? -3.754 -8.464 0.233 1.00 91.38 71 ILE A C 1
ATOM 539 O O . ILE A 1 71 ? -4.540 -8.445 1.182 1.00 91.38 71 ILE A O 1
ATOM 543 N N . ILE A 1 72 ? -2.676 -7.676 0.185 1.00 88.75 72 ILE A N 1
ATOM 544 C CA . ILE A 1 72 ? -2.327 -6.741 1.261 1.00 88.75 72 ILE A CA 1
ATOM 545 C C . ILE A 1 72 ? -3.405 -5.666 1.426 1.00 88.75 72 ILE A C 1
ATOM 547 O O . ILE A 1 72 ? -3.752 -5.339 2.558 1.00 88.75 72 ILE A O 1
ATOM 551 N N . GLU A 1 73 ? -3.980 -5.154 0.338 1.00 89.12 73 GLU A N 1
ATOM 552 C CA . GLU A 1 73 ? -5.074 -4.176 0.387 1.00 89.12 73 GLU A CA 1
ATOM 553 C C . GLU A 1 73 ? -6.340 -4.743 1.039 1.00 89.12 73 GLU A C 1
ATOM 555 O O . GLU A 1 73 ? -6.970 -4.060 1.848 1.00 89.12 73 GLU A O 1
ATOM 560 N N . ILE A 1 74 ? -6.685 -6.005 0.759 1.00 91.62 74 ILE A N 1
ATOM 561 C CA . ILE A 1 74 ? -7.817 -6.679 1.411 1.00 91.62 74 ILE A CA 1
ATOM 562 C C . ILE A 1 74 ? -7.560 -6.806 2.916 1.00 91.62 74 ILE A C 1
ATOM 564 O O . ILE A 1 74 ? -8.413 -6.441 3.727 1.00 91.62 74 ILE A O 1
ATOM 568 N N . VAL A 1 75 ? -6.368 -7.275 3.302 1.00 90.31 75 VAL A N 1
ATOM 569 C CA . VAL A 1 75 ? -5.980 -7.388 4.717 1.00 90.31 75 VAL A CA 1
ATOM 570 C C . VAL A 1 75 ? -6.013 -6.017 5.393 1.00 90.31 75 VAL A C 1
ATOM 572 O O . VAL A 1 75 ? -6.549 -5.880 6.494 1.00 90.31 75 VAL A O 1
ATOM 575 N N . PHE A 1 76 ? -5.498 -4.989 4.723 1.00 88.06 76 PHE A N 1
ATOM 576 C CA . PHE A 1 76 ? -5.505 -3.615 5.206 1.00 88.06 76 PHE A CA 1
ATOM 577 C C . PHE A 1 76 ? -6.929 -3.091 5.430 1.00 88.06 76 PHE A C 1
ATOM 579 O O . PHE A 1 76 ? -7.221 -2.553 6.500 1.00 88.06 76 PHE A O 1
ATOM 586 N N . ALA A 1 77 ? -7.842 -3.316 4.482 1.00 89.38 77 ALA A N 1
ATOM 587 C CA . ALA A 1 77 ? -9.247 -2.945 4.622 1.00 89.38 77 ALA A CA 1
ATOM 588 C C . ALA A 1 77 ? -9.912 -3.647 5.819 1.00 89.38 77 ALA A C 1
ATOM 590 O O . ALA A 1 77 ? -10.639 -3.007 6.585 1.00 89.38 77 ALA A O 1
ATOM 591 N N . CYS A 1 78 ? -9.625 -4.935 6.038 1.00 90.94 78 CYS A N 1
ATOM 592 C CA . CYS A 1 78 ? -10.118 -5.665 7.207 1.00 90.94 78 CYS A CA 1
ATOM 593 C C . CYS A 1 78 ? -9.593 -5.071 8.525 1.00 90.94 78 CYS A C 1
ATOM 595 O O . CYS A 1 78 ? -10.383 -4.845 9.445 1.00 90.94 78 CYS A O 1
ATOM 597 N N . VAL A 1 79 ? -8.291 -4.777 8.615 1.00 88.88 79 VAL A N 1
ATOM 598 C CA . VAL A 1 79 ? -7.674 -4.174 9.812 1.00 88.88 79 VAL A CA 1
ATOM 599 C C . VAL A 1 79 ? -8.310 -2.821 10.130 1.00 88.88 79 VAL A C 1
ATOM 601 O O . VAL A 1 79 ? -8.676 -2.570 11.280 1.00 88.88 79 VAL A O 1
ATOM 604 N N . LEU A 1 80 ? -8.518 -1.980 9.116 1.00 87.06 80 LEU A N 1
ATOM 605 C CA . LEU A 1 80 ? -9.180 -0.687 9.286 1.00 87.06 80 LEU A CA 1
ATOM 606 C C . LEU A 1 80 ? -10.634 -0.828 9.733 1.00 87.06 80 LEU A C 1
ATOM 608 O O . LEU A 1 80 ? -11.083 -0.093 10.612 1.00 87.06 80 LEU A O 1
ATOM 612 N N . HIS A 1 81 ? -11.368 -1.790 9.174 1.00 87.94 81 HIS A N 1
ATOM 613 C CA . HIS A 1 81 ? -12.746 -2.045 9.582 1.00 87.94 81 HIS A CA 1
ATOM 614 C C . HIS A 1 81 ? -12.832 -2.477 11.056 1.00 87.94 81 HIS A C 1
ATOM 616 O O . HIS A 1 81 ? -13.714 -2.029 11.794 1.00 87.94 81 HIS A O 1
ATOM 622 N N . MET A 1 82 ? -11.885 -3.300 11.516 1.00 87.56 82 MET A N 1
ATOM 623 C CA . MET A 1 82 ? -11.782 -3.688 12.925 1.00 87.56 82 MET A CA 1
ATOM 624 C C . MET A 1 82 ? -11.434 -2.498 13.828 1.00 87.56 82 MET A C 1
ATOM 626 O O . MET A 1 82 ? -12.023 -2.354 14.902 1.00 87.56 82 MET A O 1
ATOM 630 N N . GLU A 1 83 ? -10.506 -1.639 13.403 1.00 86.12 83 GLU A N 1
ATOM 631 C CA . GLU A 1 83 ? -10.117 -0.439 14.149 1.00 86.12 83 GLU A CA 1
ATOM 632 C C . GLU A 1 83 ? -11.292 0.544 14.282 1.00 86.12 83 GLU A C 1
ATOM 634 O O . GLU A 1 83 ? -11.591 0.992 15.391 1.00 86.12 83 GLU A O 1
ATOM 639 N N . LEU A 1 84 ? -12.044 0.771 13.199 1.00 86.81 84 LEU A N 1
ATOM 640 C CA . LEU A 1 84 ? -13.269 1.578 13.200 1.00 86.81 84 LEU A CA 1
ATOM 641 C C . LEU A 1 84 ? -14.336 1.017 14.147 1.00 86.81 84 LEU A C 1
ATOM 643 O O . LEU A 1 84 ? -14.915 1.761 14.941 1.00 86.81 84 LEU A O 1
ATOM 647 N N . LYS A 1 85 ? -14.576 -0.301 14.116 1.00 86.88 85 LYS A N 1
ATOM 648 C CA . LYS A 1 85 ? -15.547 -0.942 15.016 1.00 86.88 85 LYS A CA 1
ATOM 649 C C . LYS A 1 85 ? -15.141 -0.788 16.484 1.00 86.88 85 LYS A C 1
ATOM 651 O O . LYS A 1 85 ? -15.991 -0.507 17.328 1.00 86.88 85 LYS A O 1
ATOM 656 N N . LYS A 1 86 ? -13.845 -0.922 16.786 1.00 86.12 86 LYS A N 1
ATOM 657 C CA . LYS A 1 86 ? -13.302 -0.742 18.140 1.00 86.12 86 LYS A CA 1
ATOM 658 C C . LYS A 1 86 ? -13.440 0.703 18.628 1.00 86.12 86 LYS A C 1
ATOM 660 O O . LYS A 1 86 ? -13.776 0.919 19.790 1.00 86.12 86 LYS A O 1
ATOM 665 N N . MET A 1 87 ? -13.210 1.685 17.757 1.00 82.56 87 MET A N 1
ATOM 666 C CA . MET A 1 87 ? -13.429 3.100 18.081 1.00 82.56 87 MET A CA 1
ATOM 667 C C . MET A 1 87 ? -14.909 3.392 18.372 1.00 82.56 87 MET A C 1
ATOM 669 O O . MET A 1 87 ? -15.210 4.057 19.364 1.00 82.56 87 MET A O 1
ATOM 673 N N . GLY A 1 88 ? -15.830 2.847 17.571 1.00 85.81 88 GLY A N 1
ATOM 674 C CA . GLY A 1 88 ? -17.273 3.006 17.782 1.00 85.81 88 GLY A CA 1
ATOM 675 C C . GLY A 1 88 ? -17.778 2.396 19.096 1.00 85.81 88 GLY A C 1
ATOM 676 O O . GLY A 1 88 ? -18.553 3.030 19.813 1.00 85.81 88 GLY A O 1
ATOM 677 N N . ASP A 1 89 ? -17.307 1.197 19.449 1.00 87.31 89 ASP A N 1
ATOM 678 C CA . ASP A 1 89 ? -17.683 0.528 20.702 1.00 87.31 89 ASP A CA 1
ATOM 679 C C . ASP A 1 89 ? -17.182 1.293 21.939 1.00 87.31 89 ASP A C 1
ATOM 681 O O . ASP A 1 89 ? -17.943 1.563 22.873 1.00 87.31 89 ASP A O 1
ATOM 685 N N . ASN A 1 90 ? -15.923 1.746 21.903 1.00 85.31 90 ASN A N 1
ATOM 686 C CA . ASN A 1 90 ? -15.345 2.564 22.970 1.00 85.31 90 ASN A CA 1
ATOM 687 C C . ASN A 1 90 ? -16.124 3.870 23.180 1.00 85.31 90 ASN A C 1
ATOM 689 O O . ASN A 1 90 ? -16.378 4.240 24.325 1.00 85.31 90 ASN A O 1
ATOM 693 N N . TYR A 1 91 ? -16.534 4.534 22.093 1.00 87.00 91 TYR A N 1
ATOM 694 C CA . TYR A 1 91 ? -17.337 5.757 22.155 1.00 87.00 91 TYR A CA 1
ATOM 695 C C . TYR A 1 91 ? -18.716 5.526 22.794 1.00 87.00 91 TYR A C 1
ATOM 697 O O . TYR A 1 91 ? -19.164 6.317 23.630 1.00 87.00 91 TYR A O 1
ATOM 705 N N . ASN A 1 92 ? -19.395 4.431 22.436 1.00 88.38 92 ASN A N 1
ATOM 706 C CA . ASN A 1 92 ? -20.689 4.096 23.031 1.00 88.38 92 ASN A CA 1
ATOM 707 C C . ASN A 1 92 ? -20.551 3.823 24.537 1.00 88.38 92 ASN A C 1
ATOM 709 O O . ASN A 1 92 ? -21.332 4.331 25.346 1.00 88.38 92 ASN A O 1
ATOM 713 N N . LYS A 1 93 ? -19.504 3.085 24.923 1.00 86.81 93 LYS A N 1
ATOM 714 C CA . LYS A 1 93 ? -19.199 2.787 26.324 1.00 86.81 93 LYS A CA 1
ATOM 715 C C . LYS A 1 93 ? -18.941 4.053 27.146 1.00 86.81 93 LYS A C 1
ATOM 717 O O . LYS A 1 93 ? -19.493 4.170 28.239 1.00 86.81 93 LYS A O 1
ATOM 722 N N . SER A 1 94 ? -18.146 5.004 26.646 1.00 86.50 94 SER A N 1
ATOM 723 C CA . SER A 1 94 ? -17.855 6.250 27.372 1.00 86.50 94 SER A CA 1
ATOM 724 C C . SER A 1 94 ? -19.095 7.128 27.554 1.00 86.50 94 SER A C 1
ATOM 726 O O . SER A 1 94 ? -19.333 7.594 28.668 1.00 86.50 94 SER A O 1
ATOM 728 N N . ARG A 1 95 ? -19.951 7.258 26.528 1.00 88.06 95 ARG A N 1
ATOM 729 C CA . ARG A 1 95 ? -21.238 7.967 26.671 1.00 88.06 95 ARG A CA 1
ATOM 730 C C . ARG A 1 95 ? -22.153 7.336 27.718 1.00 88.06 95 ARG A C 1
ATOM 732 O O . ARG A 1 95 ? -22.825 8.051 28.455 1.00 88.06 95 ARG A O 1
ATOM 739 N N . PHE A 1 96 ? -22.199 6.006 27.788 1.00 87.38 96 PHE A N 1
ATOM 740 C CA . PHE A 1 96 ? -23.035 5.313 28.770 1.00 87.38 96 PHE A CA 1
ATOM 741 C C . PHE A 1 96 ? -22.577 5.594 30.211 1.00 87.38 96 PHE A C 1
ATOM 743 O O . PHE A 1 96 ? -23.403 5.762 31.107 1.00 87.38 96 PHE A O 1
ATOM 750 N N . VAL A 1 97 ? -21.260 5.696 30.429 1.00 88.12 97 VAL A N 1
ATOM 751 C CA . VAL A 1 97 ? -20.673 6.042 31.735 1.00 88.12 97 VAL A CA 1
ATOM 752 C C . VAL A 1 97 ? -20.999 7.482 32.140 1.00 88.12 97 VAL A C 1
ATOM 754 O O . VAL A 1 97 ? -21.345 7.707 33.300 1.00 88.12 97 VAL A O 1
ATOM 757 N N . GLU A 1 98 ? -20.933 8.445 31.215 1.00 88.12 98 GLU A N 1
ATOM 758 C CA . GLU A 1 98 ? -21.327 9.838 31.489 1.00 88.12 98 GLU A CA 1
ATOM 759 C C . GLU A 1 98 ? -22.811 9.944 31.855 1.00 88.12 98 GLU A C 1
ATOM 761 O O . GLU A 1 98 ? -23.143 10.452 32.926 1.00 88.12 98 GLU A O 1
ATOM 766 N N . LEU A 1 99 ? -23.698 9.343 31.054 1.00 89.19 99 LEU A N 1
ATOM 767 C CA . LEU A 1 99 ? -25.140 9.329 31.332 1.00 89.19 99 LEU A CA 1
ATOM 768 C C . LEU A 1 99 ? -25.473 8.677 32.682 1.00 89.19 99 LEU A C 1
ATOM 770 O O . LEU A 1 99 ? -26.396 9.108 33.374 1.00 89.19 99 LEU A O 1
ATOM 774 N N . SER A 1 100 ? -24.730 7.639 33.075 1.00 87.12 100 SER A N 1
ATOM 775 C CA . SER A 1 100 ? -24.907 7.003 34.382 1.00 87.12 100 SER A CA 1
ATOM 776 C C . SER A 1 100 ? -24.458 7.900 35.539 1.00 87.12 100 SER A C 1
ATOM 778 O O . SER A 1 100 ? -25.069 7.832 36.606 1.00 87.12 100 SER A O 1
ATOM 780 N N . LYS A 1 101 ? -23.409 8.716 35.368 1.00 84.88 101 LYS A N 1
ATOM 781 C CA . LYS A 1 101 ? -22.946 9.661 36.400 1.00 84.88 101 LYS A CA 1
ATOM 782 C C . LYS A 1 101 ? -23.936 10.803 36.603 1.00 84.88 101 LYS A C 1
ATOM 784 O O . LYS A 1 101 ? -24.267 11.106 37.749 1.00 84.88 101 LYS A O 1
ATOM 789 N N . ASP A 1 102 ? -24.467 11.363 35.520 1.00 85.25 102 ASP A N 1
ATOM 790 C CA . ASP A 1 102 ? -25.442 12.458 35.594 1.00 85.25 102 ASP A CA 1
ATOM 791 C C . ASP A 1 102 ? -26.720 12.033 36.329 1.00 85.25 102 ASP A C 1
ATOM 793 O O . ASP A 1 102 ? -27.249 12.765 37.164 1.00 85.25 102 ASP A O 1
ATOM 797 N N . LYS A 1 103 ? -27.183 10.797 36.099 1.00 76.56 103 LYS A N 1
ATOM 798 C CA . LYS A 1 103 ? -28.335 10.221 36.812 1.00 76.56 103 LYS A CA 1
ATOM 799 C C . LYS A 1 103 ? -28.102 10.054 38.318 1.00 76.56 103 LYS A C 1
ATOM 801 O O . LYS A 1 103 ? -29.068 10.114 39.074 1.00 76.56 103 LYS A O 1
ATOM 806 N N . VAL A 1 104 ? -26.863 9.810 38.745 1.00 79.25 104 VAL A N 1
ATOM 807 C CA . VAL A 1 104 ? -26.502 9.648 40.164 1.00 79.25 104 VAL A CA 1
ATOM 808 C C . VAL A 1 104 ? -26.355 11.003 40.857 1.00 79.25 104 VAL A C 1
ATOM 810 O O . VAL A 1 104 ? -26.779 11.126 41.996 1.00 79.25 104 VAL A O 1
ATOM 813 N N . SER A 1 105 ? -25.834 12.029 40.176 1.00 71.44 105 SER A N 1
ATOM 814 C CA . SER A 1 105 ? -25.668 13.377 40.750 1.00 71.44 105 SER A CA 1
ATOM 815 C C . SER A 1 105 ? -26.984 14.139 40.973 1.00 71.44 105 SER A C 1
ATOM 817 O O . SER A 1 105 ? -26.980 15.160 41.654 1.00 71.44 105 SER A O 1
ATOM 819 N N . MET A 1 106 ? -28.091 13.690 40.374 1.00 70.62 106 MET A N 1
ATOM 820 C CA . MET A 1 106 ? -29.421 14.293 40.532 1.00 70.62 106 MET A CA 1
ATOM 821 C C . MET A 1 106 ? -30.247 13.705 41.695 1.00 70.62 106 MET A C 1
ATOM 823 O O . MET A 1 106 ? -31.390 14.126 41.885 1.00 70.62 106 MET A O 1
ATOM 827 N N . LYS A 1 107 ? -29.722 12.713 42.424 1.00 62.34 107 LYS A N 1
ATOM 828 C CA . LYS A 1 107 ? -30.342 12.130 43.625 1.00 62.34 107 LYS A CA 1
ATOM 829 C C . LYS A 1 107 ? -29.643 12.622 44.882 1.00 62.34 107 LYS A C 1
ATOM 831 O O . LYS A 1 107 ? -30.367 12.793 45.884 1.00 62.34 107 LYS A O 1
#

InterPro domains:
  IPR053824 Protein of unknown function DUF7010 [P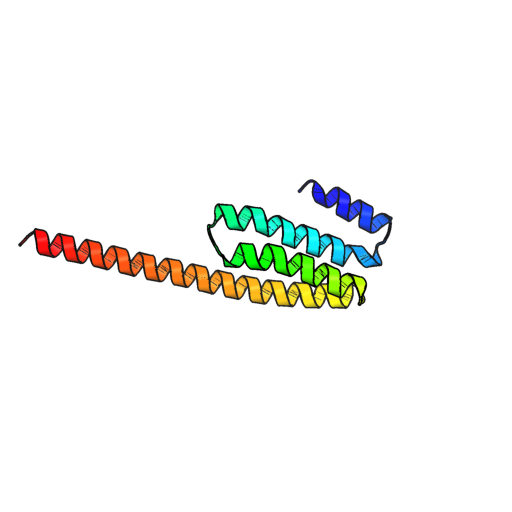F22765] (1-83)